Protein AF-A0A418GKL1-F1 (afdb_monomer_lite)

InterPro domains:
  IPR000067 Flagellar M-ring protein FliF [TIGR00206] (4-135)
  IPR013556 Flagellar M-ring C-terminal [PF08345] (5-40)
  IPR043427 Lipoprotein YscJ/Flagellar M-ring protein [PTHR30046] (3-134)

Radius of gyration: 53.8 Å; chains: 1; bounding box: 95×42×146 Å

Secondary structure (DSSP, 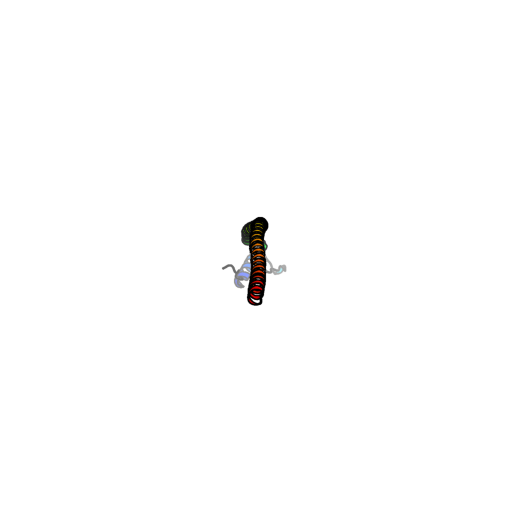8-state):
----PPPPHHHHHHHHHHHHHHTT--GGGT---------SS---TTSS---GGGSHHHHHHHHHHHHHHHHHHHHHHHIIIIIHHHHHHHHHHHHHHHHHHHHHHHHHHHHHHHHHHHHHHHHHHHHHHHHHHS--

Foldseek 3Di:
DDDPDDDDPVVQVVVVVVVCVVVVPDVVVVDDDDDDPDDPDPPPVVPDDPDPCPDPVNVVVVVVVVVVVVVVVVVVVCCVVPVVVVVVVVVVVVVVVVVVVVVVVVVVVVVVVVVVVVVVVVVVVVVVVVVVVVVD

pLDDT: mean 78.87, std 12.38, range [41.0, 97.0]

Structure (mmCIF, N/CA/C/O backbone):
data_AF-A0A418GKL1-F1
#
_entry.id   AF-A0A418GKL1-F1
#
loop_
_atom_site.group_PDB
_atom_site.id
_atom_site.type_symbol
_atom_site.label_atom_id
_atom_site.label_alt_id
_atom_site.label_comp_id
_atom_site.label_asym_id
_atom_site.label_entity_id
_atom_site.label_seq_id
_atom_site.pdbx_PDB_ins_code
_atom_site.Cartn_x
_atom_site.Cartn_y
_atom_site.Cartn_z
_atom_site.occupancy
_atom_site.B_iso_or_equiv
_atom_site.auth_seq_id
_atom_site.auth_comp_id
_atom_site.auth_asym_id
_atom_site.auth_atom_id
_atom_site.pdbx_PDB_model_num
ATOM 1 N N . ASP A 1 1 ? 12.992 -10.532 -37.554 1.00 41.00 1 ASP A N 1
ATOM 2 C CA . ASP A 1 1 ? 14.312 -10.996 -38.032 1.00 41.00 1 ASP A CA 1
ATOM 3 C C . ASP A 1 1 ? 15.196 -9.805 -38.367 1.00 41.00 1 ASP A C 1
ATOM 5 O O . ASP A 1 1 ? 15.006 -9.182 -39.399 1.00 41.00 1 ASP A O 1
ATOM 9 N N . GLY A 1 2 ? 16.079 -9.410 -37.447 1.00 56.03 2 GLY A N 1
ATOM 10 C CA . GLY A 1 2 ? 16.834 -8.149 -37.525 1.00 56.03 2 GLY A CA 1
ATOM 11 C C . GLY A 1 2 ? 18.320 -8.315 -37.221 1.00 56.03 2 GLY A C 1
ATOM 12 O O . GLY A 1 2 ? 18.916 -7.449 -36.595 1.00 56.03 2 GLY A O 1
ATOM 13 N N . LYS A 1 3 ? 18.914 -9.451 -37.597 1.00 54.50 3 LYS A N 1
ATOM 14 C CA . LYS A 1 3 ? 20.352 -9.675 -37.414 1.00 54.50 3 LYS A CA 1
ATOM 15 C C . LYS A 1 3 ? 21.078 -9.161 -38.662 1.00 54.50 3 LYS A C 1
ATOM 17 O O . LYS A 1 3 ? 20.780 -9.674 -39.741 1.00 54.50 3 LYS A O 1
ATOM 22 N N . PRO A 1 4 ? 21.986 -8.174 -38.565 1.00 57.19 4 PRO A N 1
ATOM 23 C CA . PRO A 1 4 ? 22.772 -7.748 -39.714 1.00 57.19 4 PRO A CA 1
ATOM 24 C C . PRO A 1 4 ? 23.653 -8.920 -40.154 1.00 57.19 4 PRO A C 1
ATOM 26 O O . PRO A 1 4 ? 24.535 -9.360 -39.417 1.00 57.19 4 PRO A O 1
ATOM 29 N N . LEU A 1 5 ? 23.374 -9.473 -41.336 1.00 63.75 5 LEU A N 1
ATOM 30 C CA . LEU A 1 5 ? 24.243 -10.478 -41.935 1.00 63.75 5 LEU A CA 1
ATOM 31 C C . LEU A 1 5 ? 25.557 -9.789 -42.337 1.00 63.75 5 LEU A C 1
ATOM 33 O O . LEU A 1 5 ? 25.510 -8.733 -42.977 1.00 63.75 5 LEU A O 1
ATOM 37 N N . PRO A 1 6 ? 26.724 -10.352 -41.980 1.00 67.50 6 PRO A N 1
ATOM 38 C CA . PRO A 1 6 ? 27.995 -9.807 -42.431 1.00 67.50 6 PRO A CA 1
ATOM 39 C C . PRO A 1 6 ? 28.060 -9.873 -43.962 1.00 67.50 6 PRO A C 1
ATOM 41 O O . PRO A 1 6 ? 27.697 -10.889 -44.557 1.00 67.50 6 PRO A O 1
ATOM 44 N N . LEU A 1 7 ? 28.511 -8.786 -44.600 1.00 69.12 7 LEU A N 1
ATOM 45 C CA . LEU A 1 7 ? 28.736 -8.773 -46.045 1.00 69.12 7 LEU A CA 1
ATOM 46 C C . LEU A 1 7 ? 29.743 -9.867 -46.409 1.00 69.12 7 LEU A C 1
ATOM 48 O O . LEU A 1 7 ? 30.748 -10.060 -45.722 1.00 69.12 7 LEU A O 1
ATOM 52 N N . SER A 1 8 ? 29.472 -10.577 -47.502 1.00 76.50 8 SER A N 1
ATOM 53 C CA . SER A 1 8 ? 30.397 -11.584 -48.017 1.00 76.50 8 SER A CA 1
ATOM 54 C C . SER A 1 8 ? 31.697 -10.931 -48.505 1.00 76.50 8 SER A C 1
ATOM 56 O O . SER A 1 8 ? 31.716 -9.771 -48.926 1.00 76.50 8 SER A O 1
ATOM 58 N N . ASN A 1 9 ? 32.797 -11.688 -48.485 1.00 71.56 9 ASN A N 1
ATOM 59 C CA . ASN A 1 9 ? 34.110 -11.195 -48.919 1.00 71.56 9 ASN A CA 1
ATOM 60 C C . ASN A 1 9 ? 34.098 -10.663 -50.364 1.00 71.56 9 ASN A C 1
ATOM 62 O O . ASN A 1 9 ? 34.797 -9.700 -50.677 1.00 71.56 9 ASN A O 1
ATOM 66 N N . GLU A 1 10 ? 33.277 -11.250 -51.239 1.00 73.19 10 GLU A N 1
ATOM 67 C CA . GLU A 1 10 ? 33.132 -10.801 -52.627 1.00 73.19 10 GLU A CA 1
ATOM 68 C C . GLU A 1 10 ? 32.468 -9.422 -52.723 1.00 73.19 10 GLU A C 1
ATOM 70 O O . GLU A 1 10 ? 32.923 -8.569 -53.486 1.00 73.19 10 GLU A O 1
ATOM 75 N N . GLN A 1 11 ? 31.450 -9.162 -51.896 1.00 74.81 11 GLN A N 1
ATOM 76 C CA . GLN A 1 11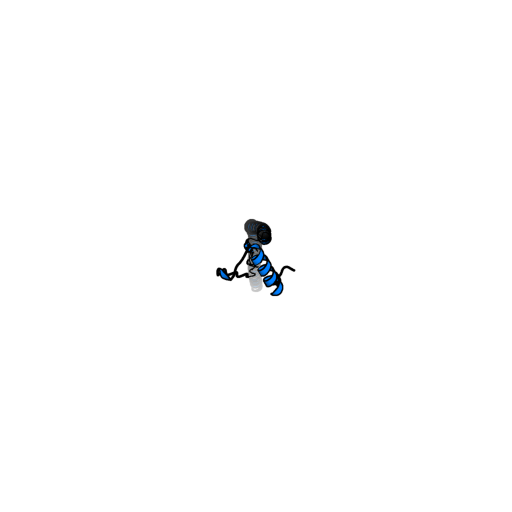 ? 30.773 -7.863 -51.844 1.00 74.81 11 GLN A CA 1
ATOM 77 C C . GLN A 1 11 ? 31.691 -6.769 -51.295 1.00 74.81 11 GLN A C 1
ATOM 79 O O . GLN A 1 11 ? 31.704 -5.662 -51.832 1.00 74.81 11 GLN A O 1
ATOM 84 N N . MET A 1 12 ? 32.508 -7.075 -50.280 1.00 74.69 12 MET A N 1
ATOM 85 C CA . MET A 1 12 ? 33.501 -6.116 -49.780 1.00 74.69 12 MET A CA 1
ATOM 86 C C . MET A 1 12 ? 34.526 -5.751 -50.861 1.00 74.69 12 MET A C 1
ATOM 88 O O . MET A 1 12 ? 34.803 -4.570 -51.065 1.00 74.69 12 MET A O 1
ATOM 92 N N . LYS A 1 13 ? 35.012 -6.740 -51.625 1.00 76.75 13 LYS A N 1
ATOM 93 C CA . LYS A 1 13 ? 35.957 -6.525 -52.733 1.00 76.75 13 LYS A CA 1
ATOM 94 C C . LYS A 1 13 ? 35.360 -5.680 -53.865 1.00 76.75 13 LYS A C 1
ATOM 96 O O . LYS A 1 13 ? 36.059 -4.860 -54.458 1.00 76.75 13 LYS A O 1
ATOM 101 N N . GLN A 1 14 ? 34.074 -5.858 -54.167 1.00 77.25 14 GLN A N 1
ATOM 102 C CA . GLN A 1 14 ? 33.385 -5.068 -55.189 1.00 77.25 14 GLN A CA 1
ATOM 103 C C . GLN A 1 14 ? 33.202 -3.606 -54.755 1.00 77.25 14 GLN A C 1
ATOM 105 O O . GLN A 1 14 ? 33.447 -2.698 -55.547 1.00 77.25 14 GLN A O 1
ATOM 110 N N . ILE A 1 15 ? 32.842 -3.371 -53.489 1.00 76.44 15 ILE A N 1
ATOM 111 C CA . ILE A 1 15 ? 32.740 -2.020 -52.915 1.00 76.44 15 ILE A CA 1
ATOM 112 C C . ILE A 1 15 ? 34.109 -1.327 -52.920 1.00 76.44 15 ILE A C 1
ATOM 114 O O . ILE A 1 15 ? 34.216 -0.158 -53.296 1.00 76.44 15 ILE A O 1
ATOM 118 N N . GLU A 1 16 ? 35.164 -2.050 -52.554 1.00 77.06 16 GLU A N 1
ATOM 119 C CA . GLU A 1 16 ? 36.538 -1.553 -52.583 1.00 77.06 16 GLU A CA 1
ATOM 120 C C . GLU A 1 16 ? 36.962 -1.136 -54.002 1.00 77.06 16 GLU A C 1
ATOM 122 O O . GLU A 1 16 ? 37.489 -0.041 -54.194 1.00 77.06 16 GLU A O 1
ATOM 127 N N . ALA A 1 17 ? 36.679 -1.972 -55.009 1.00 78.06 17 ALA A N 1
ATOM 128 C CA . ALA A 1 17 ? 36.998 -1.690 -56.408 1.00 78.06 17 ALA A CA 1
ATOM 129 C C . ALA A 1 17 ? 36.256 -0.455 -56.951 1.00 78.06 17 ALA A C 1
ATOM 131 O O . ALA A 1 17 ? 36.885 0.408 -57.561 1.00 78.06 17 ALA A O 1
ATOM 132 N N . LEU A 1 18 ? 34.955 -0.331 -56.670 1.00 79.19 18 LEU A N 1
ATOM 133 C CA . LEU A 1 18 ? 34.149 0.820 -57.096 1.00 79.19 18 LEU A CA 1
ATOM 134 C C . LEU A 1 18 ? 34.605 2.123 -56.424 1.00 79.19 18 LEU A C 1
ATOM 136 O O . LEU A 1 18 ? 34.679 3.167 -57.068 1.00 79.19 18 LEU A O 1
ATOM 140 N N . THR A 1 19 ? 34.966 2.062 -55.141 1.00 74.44 19 THR A N 1
ATOM 141 C CA . THR A 1 19 ? 35.471 3.227 -54.396 1.00 74.44 19 THR A CA 1
ATOM 142 C C . THR A 1 19 ? 36.852 3.652 -54.903 1.00 74.44 19 THR A C 1
ATOM 144 O O . THR A 1 19 ? 37.123 4.843 -55.055 1.00 74.44 19 THR A O 1
ATOM 147 N N . ARG A 1 20 ? 37.717 2.677 -55.217 1.00 74.00 20 ARG A N 1
ATOM 148 C CA . ARG A 1 20 ? 39.049 2.891 -55.797 1.00 74.00 20 ARG A CA 1
ATOM 149 C C . ARG A 1 20 ? 38.971 3.632 -57.135 1.00 74.00 20 ARG A C 1
ATOM 151 O O . ARG A 1 20 ? 39.736 4.571 -57.359 1.00 74.00 20 ARG A O 1
ATOM 158 N N . GLU A 1 21 ? 38.045 3.219 -57.995 1.00 74.81 21 GLU A N 1
ATOM 159 C CA . GLU A 1 21 ? 37.823 3.811 -59.317 1.00 74.81 21 GLU A CA 1
ATOM 160 C C . GLU A 1 21 ? 37.202 5.212 -59.220 1.00 74.81 21 GLU A C 1
ATOM 162 O O . GLU A 1 21 ? 37.707 6.147 -59.840 1.00 74.81 21 GLU A O 1
ATOM 167 N N . ALA A 1 22 ? 36.189 5.396 -58.366 1.00 72.88 22 ALA A N 1
ATOM 168 C CA . ALA A 1 22 ? 35.523 6.687 -58.175 1.00 72.88 22 ALA A CA 1
ATOM 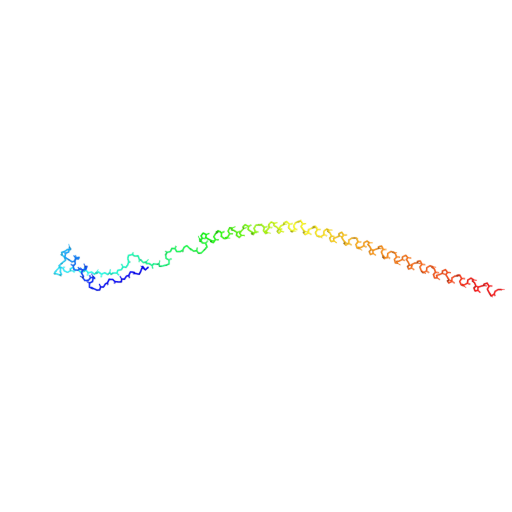169 C C . ALA A 1 22 ? 36.442 7.778 -57.587 1.00 72.88 22 ALA A C 1
ATOM 171 O O . ALA A 1 22 ? 36.257 8.959 -57.873 1.00 72.88 22 ALA A O 1
ATOM 172 N N . MET A 1 23 ? 37.440 7.392 -56.784 1.00 68.88 23 MET A N 1
ATOM 173 C CA . MET A 1 23 ? 38.386 8.313 -56.138 1.00 68.88 23 MET A CA 1
ATOM 174 C C . MET A 1 23 ? 39.698 8.514 -56.918 1.00 68.88 23 MET A C 1
ATOM 176 O O . MET A 1 23 ? 40.519 9.341 -56.519 1.00 68.88 23 MET A O 1
ATOM 180 N N . GLY A 1 24 ? 39.942 7.768 -58.004 1.00 71.62 24 GLY A N 1
ATOM 181 C CA . GLY A 1 24 ? 41.206 7.847 -58.754 1.00 71.62 24 GLY A CA 1
ATOM 182 C C . GLY A 1 24 ? 42.428 7.372 -57.949 1.00 71.62 24 GLY A C 1
ATOM 183 O O . GLY A 1 24 ? 43.519 7.957 -58.022 1.00 71.62 24 GLY A O 1
ATOM 184 N N . PHE A 1 25 ? 42.241 6.332 -57.135 1.00 64.75 25 PHE A N 1
ATOM 185 C CA . PHE A 1 25 ? 43.295 5.734 -56.315 1.00 64.75 25 PHE A CA 1
ATOM 186 C C . PHE A 1 25 ? 44.441 5.206 -57.192 1.00 64.75 25 PHE A C 1
ATOM 188 O O . PHE A 1 25 ? 44.216 4.505 -58.179 1.00 64.75 25 PHE A O 1
ATOM 195 N N . SER A 1 26 ? 45.683 5.520 -56.816 1.00 64.19 26 SER A N 1
ATOM 196 C CA . SER A 1 26 ? 46.886 5.063 -57.517 1.00 64.19 26 SER A CA 1
ATOM 197 C C . SER A 1 26 ? 47.894 4.513 -56.519 1.00 64.19 26 SER A C 1
ATOM 199 O O . SER A 1 26 ? 48.489 5.255 -55.741 1.00 64.19 26 SER A O 1
ATOM 201 N N . GLU A 1 27 ? 48.132 3.207 -56.590 1.00 62.75 27 GLU A N 1
ATOM 202 C CA . GLU A 1 27 ? 49.057 2.478 -55.713 1.00 62.75 27 GLU A CA 1
ATOM 203 C C . GLU A 1 27 ? 50.502 3.004 -55.831 1.00 62.75 27 GLU A C 1
ATOM 205 O O . GLU A 1 27 ? 51.257 3.022 -54.863 1.00 62.75 27 GLU A O 1
ATOM 210 N N . LYS A 1 28 ? 50.861 3.569 -56.995 1.00 61.44 28 LYS A N 1
ATOM 211 C CA . LYS A 1 28 ? 52.165 4.207 -57.243 1.00 61.44 28 LYS A CA 1
ATOM 212 C C . LYS A 1 28 ? 52.395 5.495 -56.436 1.00 61.44 28 LYS A C 1
ATOM 214 O O . LYS A 1 28 ? 53.542 5.920 -56.334 1.00 61.44 28 LYS A O 1
ATOM 219 N N . ARG A 1 29 ? 51.344 6.123 -55.888 1.00 68.56 29 ARG A N 1
ATOM 220 C CA . ARG A 1 29 ? 51.451 7.286 -54.980 1.00 68.56 29 ARG A CA 1
ATOM 221 C C . ARG A 1 29 ? 51.471 6.906 -53.495 1.00 68.56 29 ARG A C 1
ATOM 223 O O . ARG A 1 29 ? 51.697 7.785 -52.673 1.00 68.56 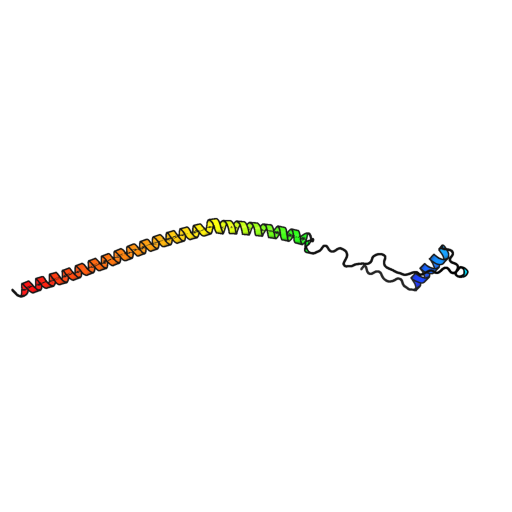29 ARG A O 1
ATOM 230 N N . GLY A 1 30 ? 51.270 5.632 -53.156 1.00 61.47 30 GLY A N 1
ATOM 231 C CA . GLY A 1 30 ? 51.290 5.160 -51.768 1.00 61.47 30 GLY A CA 1
ATOM 232 C C . GLY A 1 30 ? 49.979 5.342 -50.996 1.00 61.47 30 GLY A C 1
ATOM 233 O O . GLY A 1 30 ? 50.000 5.325 -49.768 1.00 61.47 30 GLY A O 1
ATOM 234 N N . ASP A 1 31 ? 48.842 5.501 -51.678 1.00 73.44 31 ASP A N 1
ATOM 235 C CA . ASP A 1 31 ? 47.542 5.578 -51.005 1.00 73.44 31 ASP A CA 1
ATOM 236 C C . ASP A 1 31 ? 47.153 4.193 -50.449 1.00 73.44 31 ASP A C 1
ATOM 238 O O . ASP A 1 31 ? 47.319 3.177 -51.123 1.00 73.44 31 ASP A O 1
ATOM 242 N N . SER A 1 32 ? 46.611 4.134 -49.228 1.00 65.12 32 SER A N 1
ATOM 243 C CA . SER A 1 32 ? 46.074 2.902 -48.625 1.00 65.12 32 SER A CA 1
ATOM 244 C C . SER A 1 32 ? 44.588 3.065 -48.305 1.00 65.12 32 SER A C 1
ATOM 246 O O . SER A 1 32 ? 44.153 4.123 -47.852 1.00 65.12 32 SER A O 1
ATOM 248 N N . LEU A 1 33 ? 43.798 2.022 -48.573 1.00 60.41 33 LEU A N 1
ATOM 249 C CA . LEU A 1 33 ? 42.354 1.989 -48.346 1.00 60.41 33 LEU A CA 1
ATOM 250 C C . LEU A 1 33 ? 42.024 0.744 -47.512 1.00 60.41 33 LEU A C 1
ATOM 252 O O . LEU A 1 33 ? 42.358 -0.366 -47.914 1.00 60.41 33 LEU A O 1
ATOM 256 N N . ASN A 1 34 ? 41.376 0.927 -46.361 1.00 65.88 34 ASN A N 1
ATOM 257 C CA . ASN A 1 34 ? 40.926 -0.162 -45.496 1.00 65.88 34 ASN A CA 1
ATOM 258 C C . ASN A 1 34 ? 39.412 -0.049 -45.290 1.00 65.88 34 ASN A C 1
ATOM 260 O O . ASN A 1 34 ? 38.940 0.930 -44.711 1.00 65.88 34 ASN A O 1
ATOM 264 N N . VAL A 1 35 ? 38.657 -1.035 -45.774 1.00 60.84 35 VAL A N 1
ATOM 265 C CA . VAL A 1 35 ? 37.197 -1.094 -45.630 1.00 60.84 35 VAL A CA 1
ATOM 266 C C . VAL A 1 35 ? 36.869 -2.108 -44.544 1.00 60.84 35 VAL A C 1
ATOM 268 O O . VAL A 1 35 ? 37.133 -3.297 -44.700 1.00 60.84 35 VAL A O 1
ATOM 271 N N . VAL A 1 36 ? 36.279 -1.643 -43.444 1.00 68.44 36 VAL A N 1
ATOM 272 C CA . VAL A 1 36 ? 35.800 -2.512 -42.363 1.00 68.44 36 VAL A CA 1
ATOM 273 C C . VAL A 1 36 ? 34.287 -2.396 -42.234 1.00 68.44 36 VAL A C 1
ATOM 275 O O . VAL A 1 36 ? 33.728 -1.301 -42.205 1.00 68.44 36 VAL A O 1
ATOM 278 N N . ASN A 1 37 ? 33.617 -3.545 -42.177 1.00 69.62 37 ASN A N 1
ATOM 279 C CA . ASN A 1 37 ? 32.179 -3.634 -41.964 1.00 69.62 37 ASN A CA 1
ATOM 280 C C . ASN A 1 37 ? 31.889 -3.561 -40.461 1.00 69.62 37 ASN A C 1
ATOM 282 O O . ASN A 1 37 ? 31.775 -4.587 -39.790 1.00 69.62 37 ASN A O 1
ATOM 286 N N . SER A 1 38 ? 31.824 -2.339 -39.939 1.00 71.31 38 SER A N 1
ATOM 287 C CA . SER A 1 38 ? 31.424 -2.081 -38.558 1.00 71.31 38 SER A CA 1
ATOM 288 C C . SER A 1 38 ? 29.981 -1.571 -38.531 1.00 71.31 38 SER A C 1
ATOM 290 O O . SER A 1 38 ? 29.664 -0.623 -39.254 1.00 71.31 38 SER A O 1
ATOM 292 N N . PRO A 1 39 ? 29.088 -2.159 -37.717 1.00 68.19 39 PRO A N 1
ATOM 293 C CA . PRO A 1 39 ? 27.722 -1.670 -37.595 1.00 68.19 39 PRO A CA 1
ATOM 294 C C . PRO A 1 39 ? 27.712 -0.255 -36.996 1.00 68.19 39 PRO A C 1
ATOM 296 O O . PRO A 1 39 ? 28.323 -0.002 -35.962 1.00 68.19 39 PRO A O 1
ATOM 299 N N . PHE A 1 40 ? 26.997 0.669 -37.647 1.00 69.81 40 PHE A N 1
ATOM 300 C CA . PHE A 1 40 ? 26.894 2.079 -37.235 1.00 69.81 40 PHE A CA 1
ATOM 301 C C . PHE A 1 40 ? 26.132 2.289 -35.920 1.00 69.81 40 PHE A C 1
ATOM 303 O O . PHE A 1 40 ? 26.279 3.329 -35.289 1.00 69.81 40 PHE A O 1
ATOM 310 N N . ASN A 1 41 ? 25.338 1.301 -35.504 1.00 61.78 41 ASN A N 1
ATOM 311 C CA . ASN A 1 41 ? 24.772 1.231 -34.167 1.00 61.78 41 ASN A CA 1
ATOM 312 C C . ASN A 1 41 ? 25.434 0.0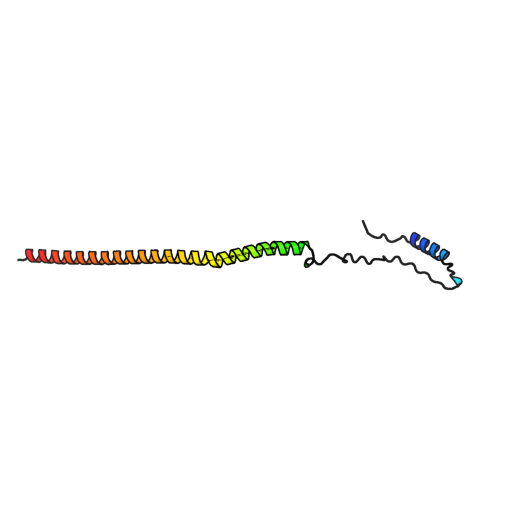68 -33.436 1.00 61.78 41 ASN A C 1
ATOM 314 O O . ASN A 1 41 ? 25.263 -1.089 -33.829 1.00 61.78 41 ASN A O 1
ATOM 318 N N . SER A 1 42 ? 26.135 0.365 -32.343 1.00 61.72 42 SER A N 1
ATOM 319 C CA . SER A 1 42 ? 26.286 -0.595 -31.260 1.00 61.72 42 SER A CA 1
ATOM 320 C C . SER A 1 42 ? 24.876 -0.890 -30.773 1.00 61.72 42 SER A C 1
ATOM 322 O O . SER A 1 42 ? 24.262 -0.076 -30.085 1.00 61.72 42 SER A O 1
ATOM 324 N N . SER A 1 43 ? 24.315 -2.018 -31.200 1.00 59.91 43 SER A N 1
ATOM 325 C CA . SER A 1 43 ? 23.140 -2.579 -30.558 1.00 59.91 43 SER A CA 1
ATOM 326 C C . SER A 1 43 ? 23.565 -3.003 -29.158 1.00 59.91 43 SER A C 1
ATOM 328 O O . SER A 1 43 ? 23.814 -4.179 -28.898 1.00 59.91 43 SER A O 1
ATOM 330 N N . ASP A 1 44 ? 23.663 -2.032 -28.254 1.00 59.56 44 ASP A N 1
ATOM 331 C CA . ASP A 1 44 ? 23.292 -2.279 -26.880 1.00 59.56 44 ASP A CA 1
ATOM 332 C C . ASP A 1 44 ? 21.841 -2.758 -26.970 1.00 59.56 44 ASP A C 1
ATOM 334 O O . ASP A 1 44 ? 20.906 -1.963 -26.993 1.00 59.56 44 ASP A O 1
ATOM 338 N N . GLU A 1 45 ? 21.624 -4.071 -27.065 1.00 55.03 45 GLU A N 1
ATOM 339 C CA . GLU A 1 45 ? 20.300 -4.669 -26.833 1.00 55.03 45 GLU A CA 1
ATOM 340 C C . GLU A 1 45 ? 19.777 -4.321 -25.421 1.00 55.03 45 GLU A C 1
ATOM 342 O O . GLU A 1 45 ? 18.611 -4.522 -25.104 1.00 55.03 45 GLU A O 1
ATOM 347 N N . SER A 1 46 ? 20.634 -3.738 -24.582 1.00 55.47 46 SER A N 1
ATOM 348 C CA . SER A 1 46 ? 20.354 -3.107 -23.294 1.00 55.47 46 SER A CA 1
ATOM 349 C C . SER A 1 46 ? 19.943 -1.623 -23.371 1.00 55.47 46 SER A C 1
ATOM 351 O O . SER A 1 46 ? 19.585 -1.033 -22.350 1.00 55.47 46 SER A O 1
ATOM 353 N N . GLY A 1 47 ? 19.971 -1.000 -24.549 1.00 59.03 47 GLY A N 1
ATOM 354 C CA . GLY A 1 47 ? 19.626 0.401 -24.769 1.00 59.03 47 GLY A CA 1
ATOM 355 C C . GLY A 1 47 ? 18.118 0.631 -24.844 1.00 59.03 47 GLY A C 1
ATOM 356 O O . GLY A 1 47 ? 17.547 0.671 -25.929 1.00 59.03 47 GLY A O 1
ATOM 357 N N . GLY A 1 48 ? 17.474 0.845 -23.693 1.00 61.62 48 GLY A N 1
ATOM 358 C CA . GLY A 1 48 ? 16.210 1.595 -23.652 1.00 61.62 48 GLY A CA 1
ATOM 359 C C . GLY A 1 48 ? 15.006 0.925 -22.993 1.00 61.62 48 GLY A C 1
ATOM 360 O O . GLY A 1 48 ? 13.908 1.474 -23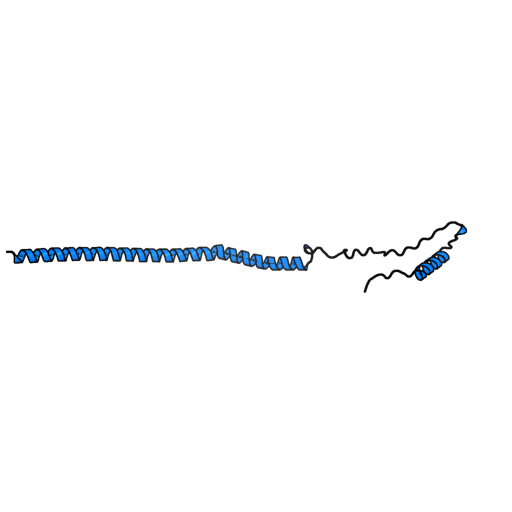.070 1.00 61.62 48 GLY A O 1
ATOM 361 N N . ALA A 1 49 ? 15.158 -0.212 -22.311 1.00 66.44 49 ALA A N 1
ATOM 362 C CA . ALA A 1 49 ? 14.103 -0.662 -21.406 1.00 66.44 49 ALA A CA 1
ATOM 363 C C . ALA A 1 49 ? 14.153 0.199 -20.134 1.00 66.44 49 ALA A C 1
ATOM 365 O O . ALA A 1 49 ? 15.125 0.132 -19.379 1.00 66.44 49 ALA A O 1
ATOM 366 N N . LEU A 1 50 ? 13.127 1.028 -19.903 1.00 74.06 50 LEU A N 1
ATOM 367 C CA . LEU A 1 50 ? 13.009 1.786 -18.656 1.00 74.06 50 LEU A CA 1
ATOM 368 C C . LEU A 1 50 ? 13.171 0.823 -17.458 1.00 74.06 50 LEU A C 1
ATOM 370 O O . LEU A 1 50 ? 12.552 -0.253 -17.463 1.00 74.06 50 LEU A O 1
ATOM 374 N N . PRO A 1 51 ? 13.966 1.196 -16.432 1.00 83.88 51 PRO A N 1
ATOM 375 C CA . PRO A 1 51 ? 14.063 0.457 -15.179 1.00 83.88 51 PRO A CA 1
ATOM 376 C C . PRO A 1 51 ? 12.681 0.057 -14.661 1.00 83.88 51 PRO A C 1
ATOM 378 O O . PRO A 1 51 ? 11.745 0.848 -14.745 1.00 83.88 51 PRO A O 1
ATOM 381 N N . PHE A 1 52 ? 12.543 -1.137 -14.079 1.00 85.25 52 PHE A N 1
ATOM 382 C CA . PHE A 1 52 ? 11.234 -1.682 -13.680 1.00 85.25 52 PHE A CA 1
ATOM 383 C C . PHE A 1 52 ? 10.410 -0.747 -12.770 1.00 85.25 52 PHE A C 1
ATOM 385 O O . PHE A 1 52 ? 9.189 -0.729 -12.857 1.00 85.25 52 PHE A O 1
ATOM 392 N N . TRP A 1 53 ? 11.064 0.071 -11.937 1.00 85.25 53 TRP A N 1
ATOM 393 C CA . TRP A 1 53 ? 10.418 1.050 -11.052 1.00 85.25 53 TRP A CA 1
ATOM 394 C C . TRP A 1 53 ? 9.928 2.321 -11.768 1.00 85.25 53 TRP A C 1
ATOM 396 O O . TRP A 1 53 ? 9.068 3.024 -11.243 1.00 85.25 53 TRP A O 1
ATOM 406 N N . GLN A 1 54 ? 10.468 2.616 -12.955 1.00 85.81 54 GLN A N 1
ATOM 407 C CA . GLN A 1 54 ? 10.061 3.725 -13.830 1.00 85.81 54 GLN A CA 1
ATOM 408 C C . GLN A 1 54 ? 9.043 3.288 -14.887 1.00 85.81 54 GLN A C 1
ATOM 410 O O . GLN A 1 54 ? 8.559 4.113 -15.659 1.00 85.81 54 GLN A O 1
ATOM 415 N N . GLN A 1 55 ? 8.706 1.999 -14.945 1.00 87.25 55 GLN A N 1
ATOM 416 C CA . GLN A 1 55 ? 7.674 1.518 -15.849 1.00 87.25 55 GLN A CA 1
ATOM 417 C C . GLN A 1 55 ? 6.306 2.030 -15.393 1.00 87.25 55 GLN A C 1
ATOM 419 O O . GLN A 1 55 ? 5.932 1.893 -14.228 1.00 87.25 55 GLN A O 1
ATOM 424 N N . GLN A 1 56 ? 5.525 2.558 -16.336 1.00 88.75 56 GLN A N 1
ATOM 425 C CA . GLN A 1 56 ? 4.177 3.071 -16.075 1.00 88.75 56 GLN A CA 1
ATOM 426 C C . GLN A 1 56 ? 3.297 2.036 -15.353 1.00 88.75 56 GLN A C 1
ATOM 428 O O . GLN A 1 56 ? 2.629 2.359 -14.377 1.00 88.75 56 GLN A O 1
ATOM 433 N N . VAL A 1 57 ? 3.385 0.763 -15.757 1.00 89.81 57 VAL A N 1
ATOM 434 C CA . VAL A 1 57 ? 2.628 -0.345 -15.149 1.00 89.81 57 VAL A CA 1
ATOM 435 C C . VAL A 1 57 ? 2.932 -0.553 -13.664 1.00 89.81 57 VAL A C 1
ATOM 437 O O . VAL A 1 57 ? 2.059 -1.006 -12.924 1.00 89.81 57 VAL A O 1
ATOM 440 N N . PHE A 1 58 ? 4.151 -0.240 -13.215 1.00 91.12 58 PHE A N 1
ATOM 441 C CA . PHE A 1 58 ? 4.536 -0.337 -11.809 1.00 91.12 58 PHE A CA 1
ATOM 442 C C . PHE A 1 58 ? 3.929 0.814 -11.006 1.00 91.12 58 PHE A C 1
ATOM 444 O O . PHE A 1 58 ? 3.354 0.585 -9.943 1.00 91.12 58 PHE A O 1
ATOM 451 N N . ILE A 1 59 ? 3.993 2.036 -11.541 1.00 91.81 59 ILE A N 1
ATOM 452 C CA . ILE A 1 59 ? 3.407 3.228 -10.914 1.00 91.81 59 ILE A CA 1
ATOM 453 C C . ILE A 1 59 ? 1.883 3.085 -10.815 1.00 91.81 59 ILE A C 1
ATOM 455 O O . ILE A 1 59 ? 1.315 3.343 -9.754 1.00 91.81 59 ILE A O 1
ATOM 459 N N . ASP A 1 60 ? 1.226 2.607 -11.872 1.00 93.38 60 ASP A N 1
ATOM 460 C CA . ASP A 1 60 ? -0.223 2.393 -11.882 1.00 93.38 60 ASP A CA 1
ATOM 461 C C . ASP A 1 60 ? -0.647 1.353 -10.832 1.00 93.38 60 ASP A C 1
ATOM 463 O O . ASP A 1 60 ? -1.598 1.576 -10.078 1.00 93.38 60 ASP A O 1
ATOM 467 N N . GLN A 1 61 ? 0.093 0.245 -10.713 1.00 93.81 61 GLN A N 1
ATOM 468 C CA . GLN A 1 61 ? -0.137 -0.753 -9.663 1.00 93.81 61 GLN A CA 1
ATOM 469 C C . GLN A 1 61 ? 0.119 -0.192 -8.263 1.00 93.81 61 GLN A C 1
ATOM 471 O O . GLN A 1 61 ? -0.664 -0.460 -7.352 1.00 93.81 61 GLN A O 1
ATOM 476 N N . LEU A 1 62 ? 1.173 0.606 -8.082 1.00 95.06 62 LEU A N 1
ATOM 477 C CA . LEU A 1 62 ? 1.492 1.244 -6.807 1.00 95.06 62 LEU A CA 1
ATOM 478 C C . LEU A 1 62 ? 0.379 2.208 -6.377 1.00 95.06 62 LEU A C 1
ATOM 480 O O . LEU A 1 62 ? -0.041 2.184 -5.221 1.00 95.06 62 LEU A O 1
ATOM 484 N N . LEU A 1 63 ? -0.138 3.020 -7.302 1.00 94.62 63 LEU A N 1
ATOM 485 C CA . LEU A 1 63 ? -1.263 3.924 -7.051 1.00 94.62 63 LEU A CA 1
ATOM 486 C C . LEU A 1 63 ? -2.550 3.148 -6.740 1.00 94.62 63 LEU A C 1
ATOM 488 O O . LEU A 1 63 ? -3.266 3.496 -5.795 1.00 94.62 63 LEU A O 1
ATOM 492 N N . ALA A 1 64 ? -2.834 2.076 -7.485 1.00 94.00 64 ALA A N 1
ATOM 493 C CA . ALA A 1 64 ? -3.982 1.209 -7.230 1.00 94.00 64 ALA A CA 1
ATOM 494 C C . ALA A 1 64 ? -3.896 0.548 -5.843 1.00 94.00 64 ALA A C 1
ATOM 496 O O . ALA A 1 64 ? -4.850 0.621 -5.063 1.00 94.00 64 ALA A O 1
ATOM 497 N N . ALA A 1 65 ? -2.742 -0.029 -5.503 1.00 95.81 65 ALA A N 1
ATOM 498 C CA . ALA A 1 65 ? -2.473 -0.611 -4.192 1.00 95.81 65 ALA A CA 1
ATOM 499 C C . ALA A 1 65 ? -2.548 0.445 -3.080 1.00 95.81 65 ALA A C 1
ATOM 501 O O . ALA A 1 65 ? -3.160 0.203 -2.041 1.00 95.81 65 ALA A O 1
ATOM 502 N N . GLY A 1 66 ? -2.011 1.644 -3.317 1.00 97.00 66 GLY A N 1
ATOM 503 C CA . GLY A 1 66 ? -2.079 2.773 -2.392 1.00 97.00 66 GLY A CA 1
ATOM 504 C C . GLY A 1 66 ? -3.514 3.195 -2.075 1.00 97.00 66 GLY A C 1
ATOM 505 O O . GLY A 1 66 ? -3.824 3.519 -0.927 1.00 97.00 66 GLY A O 1
ATOM 506 N N . ARG A 1 67 ? -4.427 3.122 -3.052 1.00 96.38 67 ARG A N 1
ATOM 507 C CA . ARG A 1 67 ? -5.842 3.448 -2.833 1.00 96.38 67 ARG A CA 1
ATOM 508 C C . ARG A 1 67 ? -6.525 2.447 -1.899 1.00 96.38 67 ARG A C 1
ATOM 510 O O . ARG A 1 67 ? -7.225 2.860 -0.976 1.00 96.38 67 ARG A O 1
ATOM 517 N N . TRP A 1 68 ? -6.268 1.152 -2.080 1.00 96.50 68 TRP A N 1
ATOM 518 C CA . TRP A 1 68 ? -6.753 0.110 -1.168 1.00 96.50 68 TRP A CA 1
ATOM 519 C C . TRP A 1 68 ? -6.097 0.184 0.211 1.00 96.50 68 TRP A C 1
ATOM 521 O O . TRP A 1 68 ? -6.782 0.022 1.220 1.00 96.50 68 TRP A O 1
ATOM 531 N N . LEU A 1 69 ? -4.800 0.495 0.269 1.00 96.88 69 LEU A N 1
ATOM 532 C CA . LEU A 1 69 ? -4.077 0.719 1.519 1.00 96.88 69 LEU A CA 1
ATOM 533 C C . LEU A 1 69 ? -4.714 1.860 2.322 1.00 96.88 69 LEU A C 1
ATOM 535 O O . LEU A 1 69 ? -4.933 1.712 3.521 1.00 96.88 69 LEU A O 1
ATOM 539 N N . LEU A 1 70 ? -5.069 2.970 1.666 1.00 96.62 70 LEU A N 1
ATOM 540 C CA . LEU A 1 70 ? -5.770 4.085 2.304 1.00 96.62 70 LEU A CA 1
ATOM 541 C C . LEU A 1 70 ? -7.135 3.667 2.855 1.00 96.62 70 LEU A C 1
ATOM 543 O O . LEU A 1 70 ? -7.452 3.995 3.996 1.00 96.62 70 LEU A O 1
ATOM 547 N N . VAL A 1 71 ? -7.925 2.917 2.081 1.00 96.44 71 VAL A N 1
ATOM 548 C CA . VAL A 1 71 ? -9.224 2.400 2.542 1.00 96.44 71 VAL A CA 1
ATOM 549 C C . VAL A 1 71 ? -9.048 1.494 3.761 1.00 96.44 71 VAL A C 1
ATOM 551 O O . VAL A 1 71 ? -9.759 1.669 4.749 1.00 96.44 71 VAL A O 1
ATOM 554 N N . LEU A 1 72 ? -8.078 0.576 3.736 1.00 96.69 72 LEU A N 1
ATOM 555 C CA . LEU A 1 72 ? -7.754 -0.279 4.880 1.00 96.69 72 LEU A CA 1
ATOM 556 C C . LEU A 1 72 ? -7.295 0.529 6.090 1.00 96.69 72 LEU A C 1
ATOM 558 O O . LEU A 1 72 ? -7.707 0.228 7.205 1.00 96.69 72 LEU A O 1
ATOM 562 N N . LEU A 1 73 ? -6.482 1.565 5.890 1.00 96.75 73 LEU A N 1
ATOM 563 C CA . LEU A 1 73 ? -5.992 2.419 6.967 1.00 96.75 73 LEU A CA 1
ATOM 564 C C . LEU A 1 73 ? -7.140 3.206 7.606 1.00 96.75 73 LEU A C 1
ATOM 566 O O . LEU A 1 73 ? -7.234 3.257 8.831 1.00 96.75 73 LEU A O 1
ATOM 570 N N . VAL A 1 74 ? -8.056 3.749 6.801 1.00 96.12 74 VAL A N 1
ATOM 571 C CA . VAL A 1 74 ? -9.273 4.414 7.290 1.00 96.12 74 VAL A CA 1
ATOM 572 C C . VAL A 1 74 ? -10.184 3.421 8.010 1.00 96.12 74 VAL A C 1
ATOM 574 O O . VAL A 1 74 ? -10.617 3.699 9.127 1.00 96.12 74 VAL A O 1
ATOM 577 N N . ALA A 1 75 ? -10.440 2.248 7.427 1.00 95.06 75 ALA A N 1
ATOM 578 C CA . ALA A 1 75 ? -11.239 1.199 8.056 1.00 95.06 75 ALA A CA 1
ATOM 579 C C . ALA A 1 75 ? -10.623 0.743 9.387 1.00 95.06 75 ALA A C 1
ATOM 581 O O . ALA A 1 75 ? -11.330 0.612 10.384 1.00 95.06 75 ALA A O 1
ATOM 582 N N . TRP A 1 76 ? -9.301 0.579 9.438 1.00 95.50 76 TRP A N 1
ATOM 583 C CA . TRP A 1 76 ? -8.556 0.248 10.649 1.00 95.50 76 TRP A CA 1
ATOM 584 C C . TRP A 1 76 ? -8.629 1.366 11.691 1.00 95.50 76 TRP A C 1
ATOM 586 O O . TRP A 1 76 ? -8.836 1.089 12.873 1.00 95.50 76 TRP A O 1
ATOM 596 N N . LEU A 1 77 ? -8.520 2.631 11.275 1.00 94.69 77 LEU A N 1
ATOM 597 C CA . LEU A 1 77 ? -8.649 3.785 12.164 1.00 94.69 77 LEU A CA 1
ATOM 598 C C . LEU A 1 77 ? -10.059 3.858 12.770 1.00 94.69 77 LEU A C 1
ATOM 600 O O . LEU A 1 77 ? -10.203 4.033 13.982 1.00 94.69 77 LEU A O 1
ATOM 604 N N . LEU A 1 78 ? -11.096 3.677 11.946 1.00 92.62 78 LEU A N 1
ATOM 605 C CA . LEU A 1 78 ? -12.491 3.628 12.384 1.00 92.62 78 LEU A CA 1
ATOM 606 C C . LEU A 1 78 ? -12.751 2.424 13.288 1.00 92.62 78 LEU A C 1
ATOM 608 O O . LEU A 1 78 ? -13.391 2.567 14.325 1.00 92.62 78 LEU A O 1
ATOM 612 N N . TRP A 1 79 ? -12.211 1.253 12.966 1.00 90.31 79 TRP A N 1
ATOM 613 C CA . TRP A 1 79 ? -12.307 0.073 13.821 1.00 90.31 79 TRP A CA 1
ATOM 614 C C . TRP A 1 79 ? -11.638 0.312 15.182 1.00 90.31 79 TRP A C 1
ATOM 616 O O . TRP A 1 79 ? -12.242 0.086 16.235 1.00 90.31 79 TRP A O 1
ATOM 626 N N . ARG A 1 80 ? -10.430 0.881 15.188 1.00 91.25 80 ARG A N 1
ATOM 627 C CA . ARG A 1 80 ? -9.699 1.218 16.415 1.00 91.25 80 ARG A CA 1
ATOM 628 C C . ARG A 1 80 ? -10.428 2.269 17.256 1.00 91.25 80 ARG A C 1
ATOM 630 O O . ARG A 1 80 ? -10.408 2.170 18.482 1.00 91.25 80 ARG A O 1
ATOM 637 N N . LYS A 1 81 ? -11.048 3.269 16.622 1.00 88.56 81 LYS A N 1
ATOM 638 C CA . LYS A 1 81 ? -11.678 4.409 17.309 1.00 88.56 81 LYS A CA 1
ATOM 639 C C . LYS A 1 81 ? -13.154 4.196 17.649 1.00 88.56 81 LYS A C 1
ATOM 641 O O . LYS A 1 81 ? -13.607 4.767 18.630 1.00 88.56 81 LYS A O 1
ATOM 646 N N . ALA A 1 82 ? -13.902 3.411 16.881 1.00 82.44 82 ALA A N 1
ATOM 647 C CA . ALA A 1 82 ? -15.334 3.187 17.085 1.00 82.44 82 ALA A CA 1
ATOM 648 C C . ALA A 1 82 ? -15.622 1.771 17.588 1.00 82.44 82 ALA A C 1
ATOM 650 O O . ALA A 1 82 ? -16.274 1.609 18.613 1.00 82.44 82 ALA A O 1
ATOM 651 N N . VAL A 1 83 ? -15.100 0.740 16.923 1.00 81.94 83 VAL A N 1
ATOM 652 C CA . VAL A 1 83 ? -15.432 -0.655 17.253 1.00 81.94 83 VAL A CA 1
ATOM 653 C C . VAL A 1 83 ? -14.785 -1.072 18.573 1.00 81.94 83 VAL A C 1
ATOM 655 O O . VAL A 1 83 ? -15.485 -1.559 19.459 1.00 81.94 83 VAL A O 1
ATOM 658 N N . ARG A 1 84 ? -13.490 -0.793 18.777 1.00 84.31 84 ARG A N 1
ATOM 659 C CA . ARG A 1 84 ? -12.801 -1.137 20.034 1.00 84.31 84 ARG A CA 1
ATOM 660 C C . ARG A 1 84 ? -13.490 -0.561 21.287 1.00 84.31 84 ARG A C 1
ATOM 662 O O . ARG A 1 84 ? -13.807 -1.356 22.167 1.00 84.31 84 ARG A O 1
ATOM 669 N N . PRO A 1 85 ? -13.785 0.753 21.397 1.00 83.88 85 PRO A N 1
ATOM 670 C CA . PRO A 1 85 ? -14.441 1.276 22.596 1.00 83.88 85 PRO A CA 1
ATOM 671 C C . PRO A 1 85 ? -15.895 0.824 22.740 1.00 83.88 85 PRO A C 1
ATOM 673 O O . PRO A 1 85 ? -16.359 0.687 23.866 1.00 83.88 85 PRO A O 1
ATOM 676 N N . GLN A 1 86 ? -16.617 0.561 21.644 1.00 81.88 86 GLN A N 1
ATOM 677 C CA . GLN A 1 86 ? -17.976 0.006 21.718 1.00 81.88 86 GLN A CA 1
ATOM 678 C C . GLN A 1 86 ? -17.965 -1.415 22.298 1.00 81.88 86 GLN A C 1
ATOM 680 O O . GLN A 1 86 ? -18.799 -1.731 23.146 1.00 81.88 86 GLN A O 1
ATOM 685 N N . LEU A 1 87 ? -17.010 -2.263 21.893 1.00 81.50 87 LEU A N 1
ATOM 686 C CA . LEU A 1 87 ? -16.858 -3.600 22.472 1.00 81.50 87 LEU A CA 1
ATOM 687 C C . LEU A 1 87 ? -16.446 -3.529 23.941 1.00 81.50 87 LEU A C 1
ATOM 689 O O . LEU A 1 87 ? -17.032 -4.239 24.751 1.00 81.50 87 LEU A O 1
ATOM 693 N N . THR A 1 88 ? -15.497 -2.658 24.299 1.00 81.94 88 THR A N 1
ATOM 694 C CA . THR A 1 88 ? -15.090 -2.487 25.701 1.00 81.94 88 THR A CA 1
ATOM 695 C C . THR A 1 88 ? -16.256 -2.003 26.563 1.00 81.94 88 THR A C 1
ATOM 697 O O . THR A 1 88 ? -16.519 -2.604 27.597 1.00 81.94 88 THR A O 1
ATOM 700 N N . ARG A 1 89 ? -17.030 -1.007 26.106 1.00 79.50 89 ARG A N 1
ATOM 701 C CA . ARG A 1 89 ? -18.217 -0.513 26.828 1.00 79.50 89 ARG A CA 1
ATOM 702 C C . ARG A 1 89 ? -19.285 -1.588 27.015 1.00 79.50 89 ARG A C 1
ATOM 704 O O . ARG A 1 89 ? -19.877 -1.683 28.085 1.00 79.50 89 ARG A O 1
ATOM 711 N N . ARG A 1 90 ? -19.539 -2.408 25.990 1.00 82.94 90 ARG A N 1
ATOM 712 C CA . ARG A 1 90 ? -20.483 -3.533 26.097 1.00 82.94 90 ARG A CA 1
ATOM 713 C C . ARG A 1 90 ? -19.962 -4.620 27.035 1.00 82.94 90 ARG A C 1
ATOM 715 O O . ARG A 1 90 ? -20.735 -5.142 27.826 1.00 82.94 90 ARG A O 1
ATOM 722 N N . ALA A 1 91 ? -18.668 -4.929 26.983 1.00 83.62 91 ALA A N 1
ATOM 723 C CA . ALA A 1 91 ? -18.044 -5.896 27.881 1.00 83.62 91 ALA A CA 1
ATOM 724 C C . ALA A 1 91 ? -18.069 -5.425 29.345 1.00 83.62 91 ALA A C 1
ATOM 726 O O . ALA A 1 91 ? -18.321 -6.228 30.239 1.00 83.62 91 ALA A O 1
ATOM 727 N N . GLU A 1 92 ? -17.858 -4.131 29.592 1.00 82.94 92 GLU A N 1
ATOM 728 C CA . GLU A 1 92 ? -17.992 -3.525 30.920 1.00 82.94 92 GLU A CA 1
ATOM 729 C C . GLU A 1 92 ? -19.438 -3.575 31.416 1.00 82.94 92 GLU A C 1
ATOM 731 O O . GLU A 1 92 ? -19.663 -4.005 32.541 1.00 82.94 92 GLU A O 1
ATOM 736 N N . ALA A 1 93 ? -20.422 -3.235 30.576 1.00 81.94 93 ALA A N 1
ATOM 737 C CA . ALA A 1 93 ? -21.838 -3.319 30.940 1.00 81.94 93 ALA A CA 1
ATOM 738 C C . ALA A 1 93 ? -22.291 -4.755 31.257 1.00 81.94 93 ALA A C 1
ATOM 740 O O . ALA A 1 93 ? -23.062 -4.978 32.185 1.00 81.94 93 ALA A O 1
ATOM 741 N N . VAL A 1 94 ? -21.796 -5.749 30.516 1.00 84.94 94 VAL A N 1
ATOM 742 C CA . VAL A 1 94 ? -22.082 -7.159 30.821 1.00 84.94 94 VAL A CA 1
ATOM 743 C C . VAL A 1 94 ? -21.411 -7.574 32.131 1.00 84.94 94 VAL A C 1
ATOM 745 O O . VAL A 1 94 ? -22.057 -8.212 32.960 1.00 84.94 94 VAL A O 1
ATOM 748 N N . LYS A 1 95 ? -20.158 -7.158 32.368 1.00 86.19 95 LYS A N 1
ATOM 749 C CA . LYS A 1 95 ? -19.461 -7.422 33.636 1.00 86.19 95 LYS A CA 1
ATOM 750 C C . LYS A 1 95 ? -20.168 -6.802 34.836 1.00 86.19 95 LYS A C 1
ATOM 752 O O . LYS A 1 95 ? -20.275 -7.471 35.856 1.00 86.19 95 LYS A O 1
ATOM 757 N N . THR A 1 96 ? -20.649 -5.562 34.742 1.00 85.62 96 THR A N 1
ATOM 758 C CA . THR A 1 96 ? -21.337 -4.908 35.866 1.00 85.62 96 THR A CA 1
ATOM 759 C C . THR A 1 96 ? -22.664 -5.586 36.185 1.00 85.62 96 THR A C 1
ATOM 761 O O . THR A 1 96 ? -22.967 -5.787 37.359 1.00 85.62 96 THR A O 1
ATOM 764 N N . VAL A 1 97 ? -23.425 -6.010 35.170 1.00 87.88 97 VAL A N 1
ATOM 765 C CA . VAL A 1 97 ? -24.657 -6.791 35.373 1.00 87.88 97 VAL A CA 1
ATOM 766 C C . VAL A 1 97 ? -24.349 -8.156 35.991 1.00 87.88 97 VAL A C 1
ATOM 768 O O . VAL A 1 97 ? -25.031 -8.556 36.929 1.00 87.88 97 VAL A O 1
ATOM 771 N N . GLN A 1 98 ? -23.300 -8.849 35.535 1.00 86.56 98 GLN A N 1
ATOM 772 C CA . GLN A 1 98 ? -22.870 -10.118 36.135 1.00 86.56 98 GLN A CA 1
ATOM 773 C C . GLN A 1 98 ? -22.415 -9.957 37.585 1.00 86.56 98 GLN A C 1
ATOM 775 O O . GLN A 1 98 ? -22.802 -10.757 38.425 1.00 86.56 98 GLN A O 1
ATOM 780 N N . GLN A 1 99 ? -21.646 -8.915 37.900 1.00 87.06 99 GLN A N 1
ATOM 781 C CA . GLN A 1 99 ? -21.227 -8.629 39.273 1.00 87.06 99 GLN A CA 1
ATOM 782 C C . GLN A 1 99 ? -22.415 -8.288 40.171 1.00 87.06 99 GLN A C 1
ATOM 784 O O . GLN A 1 99 ? -22.454 -8.726 41.313 1.00 87.06 99 GLN A O 1
ATOM 789 N N . GLN A 1 100 ? -23.400 -7.540 39.669 1.00 86.12 100 GLN A N 1
ATOM 790 C CA . GLN A 1 100 ? -24.625 -7.276 40.422 1.00 86.12 100 GLN A CA 1
ATOM 791 C C . GLN A 1 100 ? -25.469 -8.535 40.618 1.00 86.12 100 GLN A C 1
ATOM 793 O O . GLN A 1 100 ? -26.043 -8.697 41.689 1.00 86.12 100 GLN A O 1
ATOM 798 N N . ALA A 1 101 ? -25.549 -9.416 39.619 1.00 87.75 101 ALA A N 1
ATOM 799 C CA . ALA A 1 101 ? -26.236 -10.696 39.753 1.00 87.75 101 ALA A CA 1
ATOM 800 C C . ALA A 1 101 ? -25.539 -11.586 40.791 1.00 87.75 101 ALA A C 1
ATOM 802 O O . ALA A 1 101 ? -26.198 -12.045 41.711 1.00 87.75 101 ALA A O 1
ATOM 803 N N . GLN A 1 102 ? -24.211 -11.716 40.718 1.00 87.75 102 GLN A N 1
ATOM 804 C CA . GLN A 1 102 ? -23.417 -12.469 41.694 1.00 87.75 102 GLN A CA 1
ATOM 805 C C . GLN A 1 102 ? -23.520 -11.883 43.104 1.00 87.75 102 GLN A C 1
ATOM 807 O O . GLN A 1 102 ? -23.695 -12.625 44.057 1.00 87.75 102 GLN A O 1
ATOM 812 N N . ALA A 1 103 ? -23.470 -10.556 43.249 1.00 87.88 103 ALA A N 1
ATOM 813 C CA . ALA A 1 103 ? -23.630 -9.909 44.549 1.00 87.88 103 ALA A CA 1
ATOM 814 C C . ALA A 1 103 ? -25.048 -10.085 45.115 1.00 87.88 103 ALA A C 1
ATOM 816 O O . ALA A 1 103 ? -25.212 -10.186 46.326 1.00 87.88 103 ALA A O 1
ATOM 817 N N . ARG A 1 104 ? -26.082 -10.111 44.264 1.00 87.06 104 ARG A N 1
ATOM 818 C CA . ARG A 1 104 ? -27.451 -10.427 44.697 1.00 87.06 104 ARG A CA 1
ATOM 819 C C . ARG A 1 104 ? -27.568 -11.879 45.134 1.00 87.06 104 ARG A C 1
ATOM 821 O O . ARG A 1 104 ? -28.122 -12.115 46.194 1.00 87.06 104 ARG A O 1
ATOM 828 N N . GLU A 1 105 ? -27.005 -12.797 44.360 1.00 84.62 105 GLU A N 1
ATOM 829 C CA . GLU A 1 105 ? -26.991 -14.228 44.660 1.00 84.62 105 GLU A CA 1
ATOM 830 C C . GLU A 1 105 ? -26.241 -14.501 45.974 1.00 84.62 105 GLU A C 1
ATOM 832 O O . GLU A 1 105 ? -26.767 -15.179 46.841 1.00 84.62 105 GLU A O 1
ATOM 837 N N . GLU A 1 106 ? -25.088 -13.865 46.207 1.00 84.25 106 GLU A N 1
ATOM 838 C CA . GLU A 1 106 ? -24.336 -13.979 47.467 1.00 84.25 106 GLU A CA 1
ATOM 839 C C . GLU A 1 106 ? -25.102 -13.397 48.669 1.00 84.25 106 GLU A C 1
ATOM 841 O O . GLU A 1 106 ? -25.039 -13.938 49.772 1.00 84.25 106 GLU A O 1
ATOM 846 N N . VAL A 1 107 ? -25.851 -12.304 48.477 1.00 85.81 107 VAL A N 1
ATOM 847 C CA . VAL A 1 107 ? -26.713 -11.743 49.530 1.00 85.81 107 VAL A CA 1
ATOM 848 C C . VAL A 1 107 ? -27.914 -12.650 49.797 1.00 85.81 107 VAL A C 1
ATOM 850 O O . VAL A 1 107 ? -28.253 -12.847 50.962 1.00 85.81 107 VAL A O 1
ATOM 853 N N . GLU A 1 108 ? -28.545 -13.204 48.762 1.00 82.31 108 GLU A N 1
ATOM 854 C CA . GLU A 1 108 ? -29.650 -14.159 48.898 1.00 82.31 108 GLU A CA 1
ATOM 855 C C . GLU A 1 108 ? -29.189 -15.427 49.627 1.00 82.31 108 GLU A C 1
ATOM 857 O O . GLU A 1 108 ? -29.806 -15.802 50.623 1.00 82.31 108 GLU A O 1
ATOM 862 N N . ASP A 1 109 ? -28.047 -15.992 49.239 1.00 82.56 109 ASP A N 1
ATOM 863 C CA . ASP A 1 109 ? -27.450 -17.180 49.858 1.00 82.56 109 ASP A CA 1
ATOM 864 C C . ASP A 1 109 ? -27.036 -16.893 51.319 1.00 82.56 109 ASP A C 1
ATOM 866 O O . ASP A 1 109 ? -27.318 -17.660 52.243 1.00 82.56 109 ASP A O 1
ATOM 870 N N . ALA A 1 110 ? -26.465 -15.712 51.597 1.00 85.88 110 ALA A N 1
ATOM 871 C CA . ALA A 1 110 ? -26.149 -15.290 52.964 1.00 85.88 110 ALA A CA 1
ATOM 872 C C . ALA A 1 110 ? -27.401 -15.069 53.836 1.00 85.88 110 ALA A C 1
ATOM 874 O O . ALA A 1 110 ? -27.360 -15.330 55.046 1.00 85.88 110 ALA A O 1
ATOM 875 N N . VAL A 1 111 ? -28.503 -14.576 53.262 1.00 81.75 111 VAL A N 1
ATOM 876 C CA . VAL A 1 111 ? -29.792 -14.425 53.957 1.00 81.75 111 VAL A CA 1
ATOM 877 C C . VAL A 1 111 ? -30.422 -15.792 54.215 1.00 81.75 111 VAL A C 1
ATOM 879 O O . VAL A 1 111 ? -30.880 -16.029 55.334 1.00 81.75 111 VAL A O 1
ATOM 882 N N . GLU A 1 112 ? -30.383 -16.708 53.248 1.00 79.38 112 GLU A N 1
ATOM 883 C CA . GLU A 1 112 ? -30.886 -18.078 53.388 1.00 79.38 112 GLU A CA 1
ATOM 884 C C . GLU A 1 112 ? -30.129 -18.843 54.481 1.00 79.38 112 GLU A C 1
ATOM 886 O O . GLU A 1 112 ? -30.742 -19.418 55.386 1.00 79.38 112 GLU A O 1
ATOM 891 N N . VAL A 1 113 ? -28.794 -18.761 54.491 1.00 81.69 113 VAL A N 1
ATOM 892 C CA . VAL A 1 113 ? -27.962 -19.376 55.537 1.00 81.69 113 VAL A CA 1
ATOM 893 C C . VAL A 1 113 ? -28.273 -18.789 56.918 1.00 81.69 113 VAL A C 1
ATOM 895 O O . VAL A 1 113 ? -28.319 -19.529 57.907 1.00 81.69 113 VAL A O 1
ATOM 898 N N . ARG A 1 114 ? -28.502 -17.472 57.023 1.00 83.44 114 ARG A N 1
ATOM 899 C CA . ARG A 1 114 ? -28.894 -16.842 58.297 1.00 83.44 114 ARG A CA 1
ATOM 900 C C . ARG A 1 114 ? -30.274 -17.295 58.757 1.00 83.44 114 ARG A C 1
ATOM 902 O O . ARG A 1 114 ? -30.412 -17.647 59.927 1.00 83.44 114 ARG A O 1
ATOM 909 N N . LEU A 1 115 ? -31.250 -17.344 57.854 1.00 85.94 115 LEU A N 1
ATOM 910 C CA . LEU A 1 115 ? -32.609 -17.779 58.166 1.00 85.94 115 LEU A CA 1
ATOM 911 C C . LEU A 1 115 ? -32.631 -19.247 58.618 1.00 85.94 115 LEU A C 1
ATOM 913 O O . LEU A 1 115 ? -33.170 -19.551 59.680 1.00 85.94 115 LEU A O 1
ATOM 917 N N . SER A 1 116 ? -31.941 -20.130 57.890 1.00 89.31 116 SER A N 1
ATOM 918 C CA . SER A 1 116 ? -31.782 -21.549 58.243 1.00 89.31 116 SER A CA 1
ATOM 919 C C . SER A 1 116 ? -31.131 -21.733 59.621 1.00 89.31 116 SER A C 1
ATOM 921 O O . SER A 1 116 ? -31.558 -22.555 60.440 1.00 89.31 116 SER A O 1
ATOM 923 N N . LYS A 1 117 ? -30.115 -20.919 59.934 1.00 86.94 117 LYS A N 1
ATOM 924 C CA . LYS A 1 117 ? -29.439 -20.956 61.236 1.00 86.94 117 LYS A CA 1
ATOM 925 C C . LYS A 1 117 ? -30.338 -20.481 62.381 1.00 86.94 117 LYS A C 1
ATOM 927 O O . LYS A 1 117 ? -30.294 -21.074 63.465 1.00 86.94 117 LYS A O 1
ATOM 932 N N . ASP A 1 118 ? -31.152 -19.455 62.152 1.00 88.94 118 ASP A N 1
ATOM 933 C CA . ASP A 1 118 ? -32.122 -18.960 63.131 1.00 88.94 118 ASP A CA 1
ATOM 934 C C . ASP A 1 118 ? -33.259 -19.968 63.372 1.00 88.94 118 ASP A C 1
ATOM 936 O O . ASP A 1 118 ? -33.623 -20.210 64.528 1.00 88.94 118 ASP A O 1
ATOM 940 N N . GLU A 1 119 ? -33.756 -20.641 62.329 1.00 87.19 119 GLU A N 1
ATOM 941 C CA . GLU A 1 119 ? -34.750 -21.718 62.458 1.00 87.19 119 GLU A CA 1
ATOM 942 C C . GLU A 1 119 ? -34.218 -22.908 63.269 1.00 87.19 119 GLU A C 1
ATOM 944 O O . GLU A 1 119 ? -34.892 -23.386 64.187 1.00 87.19 119 GLU A O 1
ATOM 949 N N . GLN A 1 120 ? -32.982 -23.358 63.014 1.00 86.50 120 GLN A N 1
ATOM 950 C CA . GLN A 1 120 ? -32.367 -24.433 63.806 1.00 86.50 120 GLN A CA 1
ATOM 951 C C . GLN A 1 120 ? -32.244 -24.064 65.291 1.00 86.50 120 GLN A C 1
ATOM 953 O O . GLN A 1 120 ? -32.453 -24.905 66.173 1.00 86.50 120 GLN A O 1
ATOM 958 N N . LEU A 1 121 ? -31.909 -22.808 65.595 1.00 86.88 121 LEU A N 1
ATOM 959 C CA . LEU A 1 121 ? -31.856 -22.306 66.969 1.00 86.88 121 LEU A CA 1
ATOM 960 C C . LEU A 1 121 ? -33.240 -22.295 67.623 1.00 86.88 121 LEU A C 1
ATOM 962 O O . LEU A 1 121 ? -33.357 -22.665 68.796 1.00 86.88 121 LEU A O 1
ATOM 966 N N . GLN A 1 122 ? -34.282 -21.911 66.884 1.00 84.94 122 GLN A N 1
ATOM 967 C CA . GLN A 1 122 ? -35.659 -21.948 67.375 1.00 84.94 122 GLN A CA 1
ATOM 968 C C . GLN A 1 122 ? -36.130 -23.376 67.647 1.00 84.94 122 GLN A C 1
ATOM 970 O O . GLN A 1 122 ? -36.664 -23.624 68.727 1.00 84.94 122 GLN A O 1
ATOM 975 N N . GLN A 1 123 ? -35.857 -24.326 66.750 1.00 86.00 123 GLN A N 1
ATOM 976 C CA . GLN A 1 123 ? -36.189 -25.740 66.964 1.00 86.00 123 GLN A CA 1
ATOM 977 C C . GLN A 1 123 ? -35.482 -26.310 68.199 1.00 86.00 123 GLN A C 1
ATOM 979 O O . GLN A 1 123 ? -36.109 -26.974 69.026 1.00 86.00 123 GLN A O 1
ATOM 984 N N . ARG A 1 124 ? -34.191 -26.000 68.391 1.00 87.75 124 ARG A N 1
ATOM 985 C CA . ARG A 1 124 ? -33.451 -26.415 69.597 1.00 87.75 124 ARG A CA 1
ATOM 986 C C . ARG A 1 124 ? -34.061 -25.833 70.870 1.00 87.75 124 ARG A C 1
ATOM 988 O O . ARG A 1 124 ? -34.223 -26.558 71.847 1.00 87.75 124 ARG A O 1
ATOM 995 N N . ARG A 1 125 ? -34.418 -24.544 70.865 1.00 85.75 125 ARG A N 1
ATOM 996 C CA . ARG A 1 125 ? -35.058 -23.879 72.014 1.00 85.75 125 ARG A CA 1
ATOM 997 C C . ARG A 1 125 ? -36.460 -24.420 72.290 1.00 85.75 125 ARG A C 1
ATOM 999 O O . ARG A 1 125 ? -36.814 -24.591 73.452 1.00 85.75 125 ARG A O 1
ATOM 1006 N N . ALA A 1 126 ? -37.241 -24.702 71.251 1.00 87.00 126 ALA A N 1
ATOM 1007 C CA . ALA A 1 126 ? -38.567 -25.299 71.376 1.00 87.00 126 ALA A CA 1
ATOM 1008 C C . ALA A 1 126 ? -38.479 -26.700 71.997 1.00 87.00 126 ALA A C 1
ATOM 1010 O O . ALA A 1 126 ? -39.153 -26.972 72.988 1.00 87.00 126 ALA A O 1
ATOM 1011 N N . ASN A 1 127 ? -37.562 -27.540 71.511 1.00 86.94 127 ASN A N 1
ATOM 1012 C CA . ASN A 1 127 ? -37.336 -28.873 72.075 1.00 86.94 127 ASN A CA 1
ATOM 1013 C C . ASN A 1 127 ? -36.852 -28.824 73.534 1.00 86.94 127 ASN A C 1
ATOM 1015 O O . ASN A 1 127 ? -37.243 -29.667 74.336 1.00 86.94 127 ASN A O 1
ATOM 1019 N N . GLN A 1 128 ? -36.043 -27.827 73.907 1.00 84.50 128 GLN A N 1
ATOM 1020 C CA . GLN A 1 128 ? -35.620 -27.635 75.301 1.00 84.50 128 GLN A CA 1
ATOM 1021 C C . GLN A 1 128 ? -36.784 -27.270 76.231 1.00 84.50 128 GLN A C 1
ATOM 1023 O O . GLN A 1 128 ? -36.794 -27.701 77.380 1.00 84.50 128 GLN A O 1
ATOM 1028 N N . ARG A 1 129 ? -37.768 -26.501 75.750 1.00 76.69 129 ARG A N 1
ATOM 1029 C CA . ARG A 1 129 ? -38.958 -26.143 76.539 1.00 76.69 129 ARG A CA 1
ATOM 1030 C C . ARG A 1 129 ? -39.879 -27.336 76.749 1.00 76.69 129 ARG A C 1
ATOM 1032 O O . ARG A 1 129 ? -40.250 -27.606 77.882 1.00 76.69 129 ARG A O 1
ATOM 1039 N N . LEU A 1 130 ? -40.148 -28.095 75.690 1.00 71.88 130 LEU A N 1
ATOM 1040 C CA . LEU A 1 130 ? -40.966 -29.307 75.784 1.00 71.88 130 LEU A CA 1
ATOM 1041 C C . LEU A 1 130 ? -40.336 -30.348 76.725 1.00 71.88 130 LEU A C 1
ATOM 1043 O O . LEU A 1 130 ? -41.042 -31.005 77.480 1.00 71.88 130 LEU A O 1
ATOM 1047 N N . GLY A 1 131 ? -39.004 -30.466 76.738 1.00 68.75 131 GLY A N 1
ATOM 1048 C CA . GLY A 1 131 ? -38.304 -31.341 77.684 1.00 68.75 131 GLY A CA 1
ATOM 1049 C C . GLY A 1 131 ? -38.425 -30.903 79.149 1.00 68.75 131 GLY A C 1
ATOM 1050 O O . GLY A 1 131 ? -38.457 -31.755 80.033 1.00 68.75 131 GLY A O 1
ATOM 1051 N N . ALA A 1 132 ? -38.519 -29.596 79.415 1.00 68.69 132 ALA A N 1
ATOM 1052 C CA . ALA A 1 132 ? -38.666 -29.068 80.772 1.00 68.69 132 ALA A CA 1
ATOM 1053 C C . ALA A 1 132 ? -40.076 -29.293 81.349 1.00 68.69 132 ALA A C 1
ATOM 1055 O O . ALA A 1 132 ? -40.218 -29.457 82.556 1.00 68.69 132 ALA A O 1
ATOM 1056 N N . GLU A 1 133 ? -41.101 -29.348 80.498 1.00 61.94 133 GLU A N 1
ATOM 1057 C CA . GLU A 1 133 ? -42.497 -29.567 80.904 1.00 61.94 133 GLU A CA 1
ATOM 1058 C C . GLU A 1 133 ? -42.813 -31.045 81.206 1.00 61.94 133 GLU A C 1
ATOM 1060 O O . GLU A 1 133 ? -43.758 -31.328 81.930 1.00 61.94 133 GLU A O 1
ATOM 1065 N N . VAL A 1 134 ? -42.015 -31.994 80.700 1.00 60.59 134 VAL A N 1
ATOM 1066 C CA . VAL A 1 134 ? -42.201 -33.446 80.929 1.00 60.59 134 VAL A CA 1
ATOM 1067 C C . VAL A 1 134 ? -41.503 -33.941 82.211 1.00 60.59 134 VAL A C 1
ATOM 1069 O O . VAL A 1 134 ? -41.748 -35.059 82.657 1.00 60.59 134 VAL A O 1
ATOM 1072 N N . MET A 1 135 ? -40.628 -33.129 82.815 1.00 54.59 135 MET A N 1
ATOM 1073 C CA . MET A 1 135 ? -39.869 -33.488 84.027 1.00 54.59 135 MET A CA 1
ATOM 1074 C C . MET A 1 135 ? -40.362 -32.808 85.315 1.00 54.59 135 MET A C 1
ATOM 1076 O O . MET A 1 135 ? -39.752 -33.017 86.365 1.00 54.59 135 MET A O 1
ATOM 1080 N N . SER A 1 136 ? -41.437 -32.016 85.250 1.00 48.66 136 SER A N 1
ATOM 1081 C CA . SER A 1 136 ? -42.124 -31.457 86.425 1.00 48.66 136 SER A CA 1
ATOM 1082 C C . SER A 1 136 ? -43.449 -32.161 86.673 1.00 48.66 136 SER A C 1
ATOM 1084 O O . SER A 1 136 ? -43.876 -32.103 87.848 1.00 48.66 136 SER A O 1
#

Organism: Escherichia coli (NCBI:txid562)

Sequence (136 aa):
DGKPLPLSNEQMKQIEALTREAMGFSEKRGDSLNVVNSPFNSSDESGGALPFWQQQVFIDQLLAAGRWLLVLLVAWLLWRKAVRPQLTRRAEAVKTVQQQAQAREEVEDAVEVRLSKDEQLQQRRANQRLGAEVMS